Protein AF-A0A6I1ZMN6-F1 (afdb_monomer_lite)

pLDDT: mean 93.8, std 8.49, range [43.41, 98.62]

Radius of gyration: 15.6 Å; chains: 1; bounding box: 53×31×35 Å

Sequence (126 aa):
MAEFSFPRSQKIINEFQTTINAIGDIFNDKLMSSEFRRAPLFYSLFCVIYDAKFGLPKSNHPRLSLTKKRNKILLEELQKLDKVIRTKEPAKRFVSFVDAAKLSTADPGKRKLRHDFLWDNVLSKI

Foldseek 3Di:
DDPPDPVCVVVVVVLQVVLVVLVCLLQVVNCVVFLCVDPLNVVLSSQLSSCQDPRDVPDPDHHDDRDSVLSPQLNVLSVVVRVQLVDPDHDPVCPLLSVLSVDDPPDPVSSVVVNVVCCVRRVVVD

Secondary structure (DSSP, 8-state):
------TTHHHHHHHHHHHHHHHHHHHGGGGGGSGGGSHHHHHHHHHHHHHHHT--TT--PPP----HHHHHHHHHHHHHHHHHHH-SS--HHHHHHHHHHHS-TT-HHHHHHHHHHHHHHTGGG-

Structure (mmCIF, N/CA/C/O backbone):
data_AF-A0A6I1ZMN6-F1
#
_entry.id   AF-A0A6I1ZMN6-F1
#
loop_
_atom_site.group_PDB
_atom_site.id
_atom_site.type_symbol
_atom_site.label_atom_id
_atom_site.label_alt_id
_atom_site.label_comp_id
_atom_site.label_asym_id
_atom_site.label_entity_id
_atom_site.label_seq_id
_atom_site.pdbx_PDB_ins_code
_atom_site.Cartn_x
_atom_site.Cartn_y
_atom_site.Cartn_z
_atom_site.occupancy
_atom_site.B_iso_or_equiv
_atom_site.auth_seq_id
_atom_site.auth_comp_id
_atom_site.auth_asym_id
_atom_site.auth_atom_id
_atom_site.pdbx_PDB_model_num
ATOM 1 N N . MET A 1 1 ? 38.806 -15.163 -10.560 1.00 43.41 1 MET A N 1
ATOM 2 C CA . MET A 1 1 ? 37.593 -14.834 -9.781 1.00 43.41 1 MET A CA 1
ATOM 3 C C . MET A 1 1 ? 36.541 -14.385 -10.775 1.00 43.41 1 MET A C 1
ATOM 5 O O . MET A 1 1 ? 36.789 -13.411 -11.466 1.00 43.41 1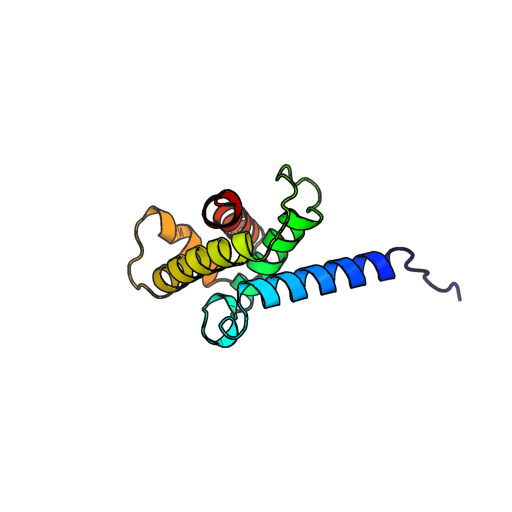 MET A O 1
ATOM 9 N N . ALA A 1 2 ? 35.455 -15.139 -10.947 1.00 50.62 2 ALA A N 1
ATOM 10 C CA . ALA A 1 2 ? 34.371 -14.721 -11.831 1.00 50.62 2 ALA A CA 1
ATOM 11 C C . ALA A 1 2 ? 33.587 -13.600 -11.136 1.00 50.62 2 ALA A C 1
ATOM 13 O O . ALA A 1 2 ? 33.094 -13.799 -10.026 1.00 50.62 2 ALA A O 1
ATOM 14 N N . GLU A 1 3 ? 33.506 -12.426 -11.760 1.00 56.44 3 GLU A N 1
ATOM 15 C CA . GLU A 1 3 ? 32.560 -11.391 -11.353 1.00 56.44 3 GLU A CA 1
ATOM 16 C C . GLU A 1 3 ? 31.150 -11.980 -11.429 1.00 56.44 3 GLU A C 1
ATOM 18 O O . GLU A 1 3 ? 30.691 -12.405 -12.493 1.00 56.44 3 GLU A O 1
ATOM 23 N N . PHE A 1 4 ? 30.448 -12.020 -10.298 1.00 60.69 4 PHE A N 1
ATOM 24 C CA . PHE A 1 4 ? 29.016 -12.278 -10.291 1.00 60.69 4 PHE A CA 1
ATOM 25 C C . PHE A 1 4 ? 28.324 -11.102 -10.982 1.00 60.69 4 PHE A C 1
ATOM 27 O O . PHE A 1 4 ? 27.936 -10.127 -10.339 1.00 60.69 4 PHE A O 1
ATOM 34 N N . SER A 1 5 ? 28.173 -11.173 -12.306 1.00 75.12 5 SER A N 1
ATOM 35 C CA . SER A 1 5 ? 27.271 -10.260 -12.996 1.00 75.12 5 SER A CA 1
ATOM 36 C C . SER A 1 5 ? 25.873 -10.486 -12.414 1.00 75.12 5 SER A C 1
ATOM 38 O O . SER A 1 5 ? 25.414 -11.624 -12.292 1.00 75.12 5 SER A O 1
ATOM 40 N N . PHE A 1 6 ? 25.205 -9.410 -11.998 1.00 82.00 6 PHE A N 1
ATOM 41 C CA . PHE A 1 6 ? 23.797 -9.429 -11.611 1.00 82.00 6 PHE A CA 1
ATOM 42 C C . PHE A 1 6 ? 23.019 -8.680 -12.695 1.00 82.00 6 PHE A C 1
ATOM 44 O O . PHE A 1 6 ? 22.724 -7.499 -12.520 1.00 82.00 6 PHE A O 1
ATOM 51 N N . PRO A 1 7 ? 22.682 -9.318 -13.837 1.00 82.56 7 PRO A N 1
ATOM 52 C CA . PRO A 1 7 ? 22.163 -8.615 -15.015 1.00 82.56 7 PRO A CA 1
ATOM 53 C C . PRO A 1 7 ? 20.837 -7.884 -14.771 1.00 82.56 7 PRO A C 1
ATOM 55 O O . PRO A 1 7 ? 20.436 -7.024 -15.548 1.00 82.56 7 PRO A O 1
ATOM 58 N N . ARG A 1 8 ? 20.129 -8.234 -13.690 1.00 87.19 8 ARG A N 1
ATOM 59 C CA . ARG A 1 8 ? 18.849 -7.634 -13.294 1.00 87.19 8 ARG A CA 1
ATOM 60 C C . ARG A 1 8 ? 18.993 -6.506 -12.269 1.00 87.19 8 ARG A C 1
ATOM 62 O O . ARG A 1 8 ? 17.972 -5.948 -11.873 1.00 87.19 8 ARG A O 1
ATOM 69 N N . SER A 1 9 ? 20.215 -6.164 -11.856 1.00 90.00 9 SER A N 1
ATOM 70 C CA . SER A 1 9 ? 20.495 -5.129 -10.851 1.00 90.00 9 SER A CA 1
ATOM 71 C C . SER A 1 9 ? 19.802 -3.814 -11.189 1.00 90.00 9 SER A C 1
ATOM 73 O O . SER A 1 9 ? 19.019 -3.304 -10.391 1.00 90.00 9 SER A O 1
ATOM 75 N N . GLN A 1 10 ? 20.002 -3.324 -12.413 1.00 92.50 10 GLN A N 1
ATOM 76 C CA . GLN A 1 10 ? 19.453 -2.050 -12.856 1.00 92.50 10 GLN A CA 1
ATOM 77 C C . GLN A 1 10 ? 17.925 -2.056 -12.856 1.00 92.50 10 GLN A C 1
ATOM 79 O O . GLN A 1 10 ? 17.300 -1.096 -12.415 1.00 92.50 10 GLN A O 1
ATOM 84 N N . LYS A 1 11 ? 17.311 -3.157 -13.306 1.00 93.88 11 LYS A N 1
ATOM 85 C CA . LYS A 1 11 ? 15.853 -3.309 -13.290 1.00 93.88 11 LYS A CA 1
ATOM 86 C C . LYS A 1 11 ? 15.313 -3.225 -11.862 1.00 93.88 11 LYS A C 1
ATOM 88 O O . LYS A 1 11 ? 14.384 -2.467 -11.614 1.00 93.88 11 LYS A O 1
ATOM 93 N N . ILE A 1 12 ? 15.916 -3.957 -10.928 1.00 93.81 12 ILE A N 1
ATOM 94 C CA . ILE A 1 12 ? 15.480 -3.983 -9.526 1.00 93.81 12 ILE A CA 1
ATOM 95 C C . ILE A 1 12 ? 15.641 -2.611 -8.873 1.00 93.81 12 ILE A C 1
ATOM 97 O O . ILE A 1 12 ? 14.725 -2.153 -8.194 1.00 93.81 12 ILE A O 1
ATOM 101 N N . ILE A 1 13 ? 16.766 -1.932 -9.115 1.00 95.81 13 ILE A N 1
ATOM 102 C CA . ILE A 1 13 ? 17.000 -0.569 -8.624 1.00 95.81 13 ILE A CA 1
ATOM 103 C C . ILE A 1 13 ? 15.917 0.377 -9.154 1.00 95.81 13 ILE A C 1
ATOM 105 O O . ILE A 1 13 ? 15.298 1.098 -8.371 1.00 95.81 13 ILE A O 1
ATOM 109 N N . ASN A 1 14 ? 15.636 0.326 -10.459 1.00 97.06 14 ASN A N 1
ATOM 110 C CA . ASN A 1 14 ? 14.640 1.187 -11.092 1.00 97.06 14 ASN A CA 1
ATOM 111 C C . ASN A 1 14 ? 13.232 0.936 -10.537 1.00 97.06 14 ASN A C 1
ATOM 113 O O . ASN A 1 14 ? 12.512 1.885 -10.228 1.00 97.06 14 ASN A O 1
ATOM 117 N N . GLU A 1 15 ? 12.823 -0.326 -10.391 1.00 97.62 15 GLU A N 1
ATOM 118 C CA . GLU A 1 15 ? 11.502 -0.672 -9.860 1.00 97.62 15 GLU A CA 1
ATOM 119 C C . GLU A 1 15 ? 11.364 -0.295 -8.380 1.00 97.62 15 GLU A C 1
ATOM 121 O O . GLU A 1 15 ? 10.325 0.229 -7.969 1.00 97.62 15 GLU A O 1
ATOM 126 N N . PHE A 1 16 ? 12.419 -0.495 -7.584 1.00 97.81 16 PHE A N 1
ATOM 127 C CA . PHE A 1 16 ? 12.462 -0.069 -6.188 1.00 97.81 16 PHE A CA 1
ATOM 128 C C . PHE A 1 16 ? 12.300 1.450 -6.070 1.00 97.81 16 PHE A C 1
ATOM 130 O O . PHE A 1 16 ? 11.374 1.914 -5.405 1.00 97.81 16 PHE A O 1
ATOM 137 N N . GLN A 1 17 ? 13.139 2.224 -6.767 1.00 98.25 17 GLN A N 1
ATOM 138 C CA . GLN A 1 17 ? 13.070 3.690 -6.773 1.00 98.25 17 GLN A CA 1
ATOM 139 C C . GLN A 1 17 ? 11.703 4.180 -7.246 1.00 98.25 17 GLN A C 1
ATOM 141 O O . GLN A 1 17 ? 11.092 5.033 -6.611 1.00 98.25 17 GLN A O 1
ATOM 146 N N . THR A 1 18 ? 11.173 3.587 -8.315 1.00 98.25 18 THR A N 1
ATOM 147 C CA . THR A 1 18 ? 9.854 3.940 -8.846 1.00 98.25 18 THR A CA 1
ATOM 148 C C . THR A 1 18 ? 8.731 3.661 -7.840 1.00 98.25 18 THR A C 1
ATOM 150 O O . THR A 1 18 ? 7.770 4.424 -7.761 1.00 98.25 18 THR A O 1
ATOM 153 N N . THR A 1 19 ? 8.839 2.587 -7.057 1.00 98.62 19 THR A N 1
ATOM 154 C CA . THR A 1 19 ? 7.865 2.254 -6.007 1.00 98.62 19 THR A CA 1
ATOM 155 C C . THR A 1 19 ? 7.949 3.240 -4.842 1.00 98.62 19 THR A C 1
ATOM 157 O O . THR A 1 19 ? 6.919 3.739 -4.394 1.00 98.62 19 THR A O 1
ATOM 160 N N . ILE A 1 20 ? 9.161 3.577 -4.387 1.00 98.25 20 ILE A N 1
ATOM 161 C CA . ILE A 1 20 ? 9.376 4.572 -3.325 1.00 98.25 20 ILE A CA 1
ATOM 162 C C . ILE A 1 20 ? 8.875 5.953 -3.756 1.00 98.25 20 ILE A C 1
ATOM 164 O O . ILE A 1 20 ? 8.149 6.595 -2.999 1.00 98.25 20 ILE A O 1
ATOM 168 N N . ASN A 1 21 ? 9.178 6.375 -4.984 1.00 98.19 21 ASN A N 1
ATOM 169 C CA . ASN A 1 21 ? 8.691 7.639 -5.533 1.00 98.19 21 ASN A CA 1
ATOM 170 C C . ASN A 1 21 ? 7.163 7.658 -5.610 1.00 98.19 21 ASN A C 1
ATOM 172 O O . ASN A 1 21 ? 6.554 8.637 -5.204 1.00 98.19 21 ASN A O 1
ATOM 176 N N . ALA A 1 22 ? 6.527 6.558 -6.029 1.00 98.38 22 ALA A N 1
ATOM 177 C CA . ALA A 1 22 ? 5.068 6.467 -6.042 1.00 98.38 22 ALA A CA 1
ATOM 178 C C . ALA A 1 22 ? 4.459 6.597 -4.634 1.00 98.38 22 ALA A C 1
ATOM 180 O O . ALA A 1 22 ? 3.439 7.262 -4.470 1.00 98.38 22 ALA A O 1
ATOM 181 N N . ILE A 1 23 ? 5.079 6.001 -3.610 1.00 98.44 23 ILE A N 1
ATOM 182 C CA . ILE A 1 23 ? 4.658 6.192 -2.213 1.00 98.44 23 ILE A CA 1
ATOM 183 C C . ILE A 1 23 ? 4.817 7.661 -1.802 1.00 98.44 23 ILE A C 1
ATOM 185 O O . ILE A 1 23 ? 3.903 8.218 -1.193 1.00 98.44 23 ILE A O 1
ATOM 189 N N . GLY A 1 24 ? 5.937 8.289 -2.171 1.00 97.75 24 GLY A N 1
ATOM 190 C CA . GLY A 1 24 ? 6.178 9.719 -1.976 1.00 97.75 24 GLY A CA 1
ATOM 191 C C . GLY A 1 24 ? 5.108 10.587 -2.641 1.00 97.75 24 GLY A C 1
ATOM 192 O O . GLY A 1 24 ? 4.547 11.460 -1.992 1.00 97.75 24 GLY A O 1
ATOM 193 N N . ASP A 1 25 ? 4.735 10.292 -3.885 1.00 97.88 25 ASP A N 1
ATOM 194 C CA . ASP A 1 25 ? 3.700 11.022 -4.626 1.00 97.88 25 ASP A CA 1
ATOM 195 C C . ASP A 1 25 ? 2.292 10.836 -4.037 1.00 97.88 25 ASP A C 1
ATOM 197 O O . ASP A 1 25 ? 1.438 11.713 -4.180 1.00 97.88 25 ASP A O 1
ATOM 201 N N . ILE A 1 26 ? 2.015 9.684 -3.416 1.00 98.19 26 ILE A N 1
ATOM 202 C CA . ILE A 1 26 ? 0.735 9.409 -2.747 1.00 98.19 26 ILE A CA 1
ATOM 203 C C . ILE A 1 26 ? 0.656 10.165 -1.422 1.00 98.19 26 ILE A C 1
ATOM 205 O O . ILE A 1 26 ? -0.333 10.845 -1.161 1.00 98.19 26 ILE A O 1
ATOM 209 N N . PHE A 1 27 ? 1.677 10.046 -0.573 1.00 97.31 27 PHE A N 1
ATOM 210 C CA . PHE A 1 27 ? 1.645 10.617 0.774 1.00 97.31 27 PHE A CA 1
ATOM 211 C C . PHE A 1 27 ? 2.067 12.081 0.844 1.00 97.31 27 PHE A C 1
ATOM 213 O O . PHE A 1 27 ? 1.677 12.764 1.793 1.00 97.31 27 PHE A O 1
ATOM 220 N N . ASN A 1 28 ? 2.846 12.561 -0.123 1.00 90.88 28 ASN A N 1
ATOM 221 C CA . ASN A 1 28 ? 3.546 13.835 -0.045 1.00 90.88 28 ASN A CA 1
ATOM 222 C C . ASN A 1 28 ? 4.326 13.929 1.288 1.00 90.88 28 ASN A C 1
ATOM 224 O O . ASN A 1 28 ? 5.115 13.051 1.629 1.00 90.88 28 ASN A O 1
ATOM 228 N N . ASP A 1 29 ? 4.041 14.943 2.094 1.00 92.06 29 ASP A N 1
ATOM 229 C CA . ASP A 1 29 ? 4.603 15.213 3.417 1.00 92.06 29 ASP A CA 1
ATOM 230 C C . ASP A 1 29 ? 3.932 14.429 4.566 1.00 92.06 29 ASP A C 1
ATOM 232 O O . ASP A 1 29 ? 4.381 14.475 5.712 1.00 92.06 29 ASP A O 1
ATOM 236 N N . LYS A 1 30 ? 2.865 13.669 4.288 1.00 94.94 30 LYS A N 1
ATOM 237 C CA . LYS A 1 30 ? 2.001 13.065 5.321 1.00 94.94 30 LYS A CA 1
ATOM 238 C C . LYS A 1 30 ? 2.424 11.669 5.771 1.00 94.94 30 LYS A C 1
ATOM 240 O O . LYS A 1 30 ? 1.838 11.133 6.710 1.00 94.94 30 LYS A O 1
ATOM 245 N N . LEU A 1 31 ? 3.422 11.049 5.135 1.00 96.19 31 LEU A N 1
ATOM 246 C CA . LEU A 1 31 ? 3.845 9.690 5.499 1.00 96.19 31 LEU A CA 1
ATOM 247 C C . LEU A 1 31 ? 4.328 9.634 6.952 1.00 96.19 31 LEU A C 1
ATOM 249 O O . LEU A 1 31 ? 3.931 8.739 7.698 1.00 96.19 31 LEU A O 1
ATOM 253 N N . MET A 1 32 ? 5.124 10.623 7.367 1.00 94.75 32 MET A N 1
ATOM 254 C CA . MET A 1 32 ? 5.755 10.673 8.690 1.00 94.75 32 MET A CA 1
ATOM 255 C C . MET A 1 32 ? 4.764 10.806 9.848 1.00 94.75 32 MET A C 1
ATOM 257 O O . MET A 1 32 ? 5.078 10.387 10.961 1.00 94.75 32 MET A O 1
ATOM 261 N N . SER A 1 33 ? 3.570 11.348 9.607 1.00 95.38 33 SER A N 1
ATOM 262 C CA . SER A 1 33 ? 2.504 11.444 10.610 1.00 95.38 33 SER A CA 1
ATOM 263 C C . SER A 1 33 ? 1.529 10.261 10.574 1.00 95.38 33 SER A C 1
ATOM 265 O O . SER A 1 33 ? 0.682 10.141 11.458 1.00 95.38 33 SER A O 1
ATOM 267 N N . SER A 1 34 ? 1.661 9.355 9.602 1.00 97.06 34 SER A N 1
ATOM 268 C CA . SER A 1 34 ? 0.794 8.184 9.453 1.00 97.06 34 SER A CA 1
ATOM 269 C C . SER A 1 34 ? 1.332 6.939 10.169 1.00 97.06 34 SER A C 1
ATOM 271 O O . SER A 1 34 ? 2.533 6.769 10.382 1.00 97.06 34 SER A O 1
ATOM 273 N N . GLU A 1 35 ? 0.445 5.998 10.469 1.00 96.88 35 GLU A N 1
ATOM 274 C CA . GLU A 1 35 ? 0.757 4.650 10.937 1.00 96.88 35 GLU A CA 1
ATOM 275 C C . GLU A 1 35 ? 1.503 3.831 9.873 1.00 96.88 35 GLU A C 1
ATOM 277 O O . GLU A 1 35 ? 2.220 2.887 10.220 1.00 96.88 35 GLU A O 1
ATOM 282 N N . PHE A 1 36 ? 1.402 4.217 8.595 1.00 97.44 36 PHE A N 1
ATOM 283 C CA . PHE A 1 36 ? 2.115 3.592 7.479 1.00 97.44 36 PHE A CA 1
ATOM 284 C C . PHE A 1 36 ? 3.623 3.860 7.484 1.00 97.44 36 PHE A C 1
ATOM 286 O O . PHE A 1 36 ? 4.345 3.182 6.760 1.00 97.44 36 PHE A O 1
ATOM 293 N N . ARG A 1 37 ? 4.131 4.752 8.348 1.00 96.69 37 ARG A N 1
ATOM 294 C CA . ARG A 1 37 ? 5.580 4.888 8.594 1.00 96.69 37 ARG A CA 1
ATOM 295 C C . ARG A 1 37 ? 6.184 3.686 9.327 1.00 96.69 37 ARG A C 1
ATOM 297 O O . ARG A 1 37 ? 7.396 3.497 9.311 1.00 96.69 37 ARG A O 1
ATOM 304 N N . ARG A 1 38 ? 5.367 2.907 10.047 1.00 95.31 38 ARG A N 1
ATOM 305 C CA . ARG A 1 38 ? 5.844 1.769 10.848 1.00 95.31 38 ARG A CA 1
ATOM 306 C C . ARG A 1 38 ? 6.264 0.634 9.923 1.00 95.31 38 ARG A C 1
ATOM 308 O O . ARG A 1 38 ? 5.537 0.316 8.985 1.00 95.31 38 ARG A O 1
ATOM 315 N N . ALA A 1 39 ? 7.378 -0.029 10.231 1.00 94.81 39 ALA A N 1
ATOM 316 C CA . ALA A 1 39 ? 7.986 -1.034 9.355 1.00 94.81 39 ALA A CA 1
ATOM 317 C C . ALA A 1 39 ? 7.012 -2.107 8.809 1.00 94.81 39 ALA A C 1
ATOM 319 O O . ALA A 1 39 ? 7.048 -2.353 7.602 1.00 94.81 39 ALA A O 1
ATOM 320 N N . PRO A 1 40 ? 6.094 -2.704 9.605 1.00 95.25 40 PRO A N 1
ATOM 321 C CA . PRO A 1 40 ? 5.156 -3.704 9.085 1.00 95.25 40 PRO A CA 1
ATOM 322 C C . PRO A 1 40 ? 4.210 -3.177 8.007 1.00 95.25 40 PRO A C 1
ATOM 324 O O . PRO A 1 40 ? 3.942 -3.872 7.024 1.00 95.25 40 PRO A O 1
ATOM 327 N N . LEU A 1 41 ? 3.709 -1.954 8.194 1.00 96.44 41 LEU A N 1
ATOM 328 C CA . LEU A 1 41 ? 2.779 -1.312 7.272 1.00 96.44 41 LEU A CA 1
ATOM 329 C C . LEU A 1 41 ? 3.504 -0.696 6.084 1.00 96.44 41 LEU A C 1
ATOM 331 O O . LEU A 1 41 ? 3.018 -0.834 4.968 1.00 96.44 41 LEU A O 1
ATOM 335 N N . PHE A 1 42 ? 4.676 -0.097 6.298 1.00 97.44 42 PHE A N 1
ATOM 336 C CA . PHE A 1 42 ? 5.491 0.439 5.214 1.00 97.44 42 PHE A CA 1
ATOM 337 C C . PHE A 1 42 ? 5.909 -0.663 4.239 1.00 97.44 42 PHE A C 1
ATOM 339 O O . PHE A 1 42 ? 5.773 -0.509 3.030 1.00 97.44 42 PHE A O 1
ATOM 346 N N . TYR A 1 43 ? 6.342 -1.817 4.756 1.00 96.75 43 TYR A N 1
ATOM 347 C CA . TYR A 1 43 ? 6.663 -2.975 3.925 1.00 96.75 43 TYR A CA 1
ATOM 348 C C . TYR A 1 43 ? 5.447 -3.459 3.122 1.00 96.75 43 TYR A C 1
ATOM 350 O O . TYR A 1 43 ? 5.549 -3.686 1.920 1.00 96.75 43 TYR A O 1
ATOM 358 N N . SER A 1 44 ? 4.278 -3.584 3.758 1.00 97.06 44 SER A N 1
ATOM 359 C CA . SER A 1 44 ? 3.055 -3.994 3.056 1.00 97.06 44 SER A CA 1
ATOM 360 C C . SER A 1 44 ? 2.594 -2.971 2.016 1.00 97.06 44 SER A C 1
ATOM 362 O O . SER A 1 44 ? 2.154 -3.370 0.940 1.00 97.06 44 SER A O 1
ATOM 364 N N . LEU A 1 45 ? 2.748 -1.676 2.301 1.00 98.00 45 LEU A N 1
ATOM 365 C CA . LEU A 1 45 ? 2.497 -0.596 1.353 1.00 98.00 45 LEU A CA 1
ATOM 366 C C . LEU A 1 45 ? 3.447 -0.691 0.152 1.00 98.00 45 LEU A C 1
ATOM 368 O O . LEU A 1 45 ? 2.998 -0.637 -0.988 1.00 98.00 45 LEU A O 1
ATOM 372 N N . PHE A 1 46 ? 4.742 -0.899 0.392 1.00 98.38 46 PHE A N 1
ATOM 373 C CA . PHE A 1 46 ? 5.711 -1.125 -0.675 1.00 98.38 46 PHE A CA 1
ATOM 374 C C . PHE A 1 46 ? 5.306 -2.307 -1.554 1.00 98.38 46 PHE A C 1
ATOM 376 O O . PHE A 1 46 ? 5.235 -2.160 -2.770 1.00 98.38 46 PHE A O 1
ATOM 383 N N . CYS A 1 47 ? 4.985 -3.456 -0.956 1.00 97.62 47 CYS A N 1
ATOM 384 C CA . CYS A 1 47 ? 4.605 -4.647 -1.710 1.00 97.62 47 CYS A CA 1
ATOM 385 C C . CYS A 1 47 ? 3.355 -4.429 -2.566 1.00 97.62 47 CYS A C 1
ATOM 387 O O . CYS A 1 47 ? 3.381 -4.788 -3.737 1.00 97.62 47 CYS A O 1
ATOM 389 N N . VAL A 1 48 ? 2.293 -3.825 -2.021 1.00 98.25 48 VAL A N 1
ATOM 390 C CA . VAL A 1 48 ? 1.038 -3.643 -2.771 1.00 98.25 48 VAL A CA 1
ATOM 391 C C . VAL A 1 48 ? 1.187 -2.612 -3.897 1.00 98.25 48 VAL A C 1
ATOM 393 O O . VAL A 1 48 ? 0.666 -2.812 -4.993 1.00 98.25 48 VAL A O 1
ATOM 396 N N . ILE A 1 49 ? 1.956 -1.537 -3.679 1.00 98.50 49 ILE A N 1
ATOM 397 C CA . ILE A 1 49 ? 2.263 -0.560 -4.734 1.00 98.50 49 ILE A CA 1
ATOM 398 C C . ILE A 1 49 ? 3.170 -1.187 -5.799 1.00 98.50 49 ILE A C 1
ATOM 400 O O . ILE A 1 49 ? 2.931 -0.998 -6.992 1.00 98.50 49 ILE A O 1
ATOM 404 N N . TYR A 1 50 ? 4.178 -1.965 -5.4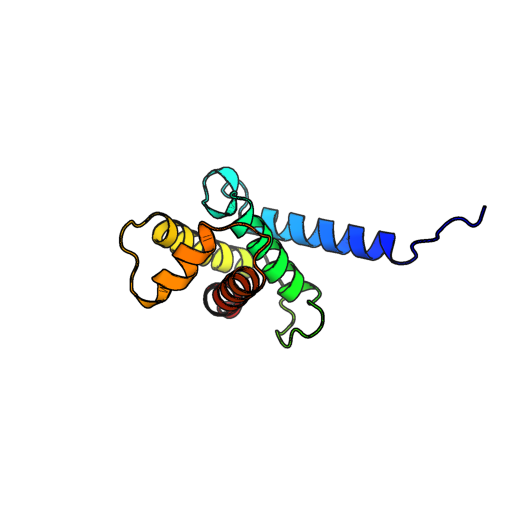00 1.00 98.50 50 TYR A N 1
ATOM 405 C CA . TYR A 1 50 ? 5.029 -2.698 -6.336 1.00 98.50 50 TYR A CA 1
ATOM 406 C C . TYR A 1 50 ? 4.207 -3.685 -7.176 1.00 98.50 50 TYR A C 1
ATOM 4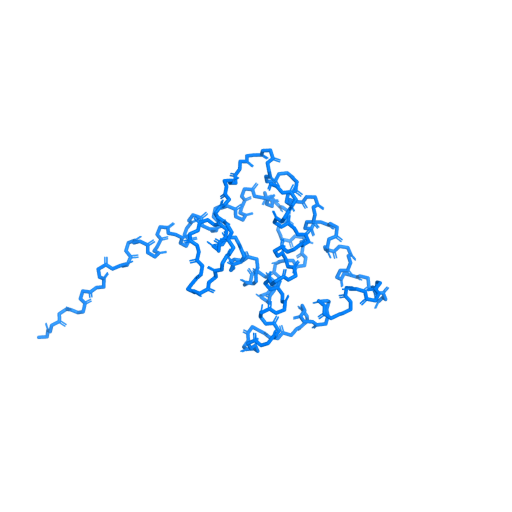08 O O . TYR A 1 50 ? 4.365 -3.732 -8.396 1.00 98.50 50 TYR A O 1
ATOM 416 N N . ASP A 1 51 ? 3.292 -4.436 -6.559 1.00 98.19 51 ASP A N 1
ATOM 417 C CA . ASP A 1 51 ? 2.428 -5.386 -7.261 1.00 98.19 51 ASP A CA 1
ATOM 418 C C . ASP A 1 51 ? 1.529 -4.682 -8.291 1.00 98.19 51 ASP A C 1
ATOM 420 O O . ASP A 1 51 ? 1.455 -5.075 -9.460 1.00 98.19 51 ASP A O 1
ATOM 424 N N . ALA A 1 52 ? 0.944 -3.549 -7.895 1.00 98.25 52 ALA A N 1
ATOM 425 C CA . ALA A 1 52 ? 0.144 -2.716 -8.781 1.00 98.25 52 ALA A CA 1
ATOM 426 C C . ALA A 1 52 ? 0.949 -2.185 -9.980 1.00 98.25 52 ALA A C 1
ATOM 428 O O . ALA A 1 52 ? 0.412 -2.083 -11.080 1.00 98.25 52 ALA A O 1
ATOM 429 N N . LY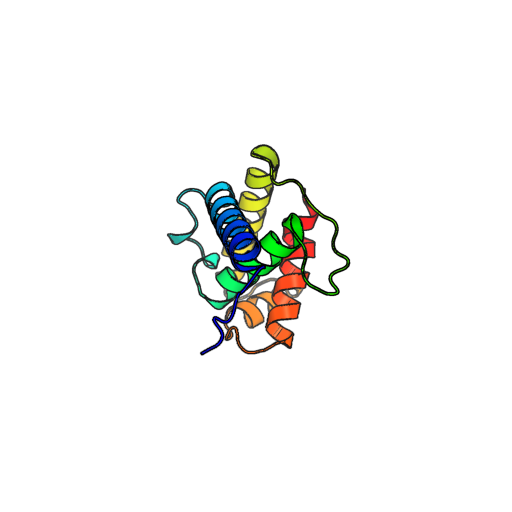S A 1 53 ? 2.235 -1.856 -9.811 1.00 97.56 53 LYS A N 1
ATOM 430 C CA . LYS A 1 53 ? 3.056 -1.274 -10.889 1.00 97.56 53 LYS A CA 1
ATOM 431 C C . LYS A 1 53 ? 3.760 -2.305 -11.768 1.00 97.56 53 LYS A C 1
ATOM 433 O O . LYS A 1 53 ? 3.806 -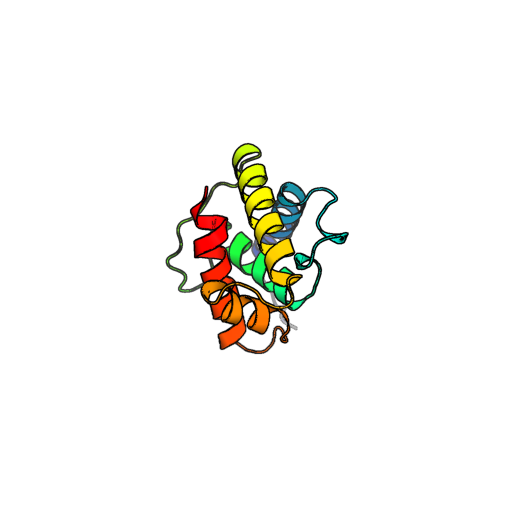2.133 -12.983 1.00 97.56 53 LYS A O 1
ATOM 438 N N . PHE A 1 54 ? 4.323 -3.344 -11.164 1.00 97.06 54 PHE A N 1
ATOM 439 C CA . PHE A 1 54 ? 5.266 -4.273 -11.802 1.00 97.06 54 PHE A CA 1
ATOM 440 C C . PHE A 1 54 ? 4.889 -5.730 -11.606 1.00 97.06 54 PHE A C 1
ATOM 442 O O . PHE A 1 54 ? 5.103 -6.544 -12.508 1.00 97.06 54 PHE A O 1
ATOM 449 N N . GLY A 1 55 ? 4.265 -6.021 -10.466 1.00 96.75 55 GLY A N 1
ATOM 450 C CA . GLY A 1 55 ? 3.752 -7.329 -10.104 1.00 96.75 55 GLY A CA 1
ATOM 451 C C . GLY A 1 55 ? 4.645 -8.177 -9.269 1.00 96.75 55 GLY A C 1
ATOM 452 O O . GLY A 1 55 ? 5.830 -8.319 -9.548 1.00 96.75 55 GLY A O 1
ATOM 453 N N . LEU A 1 56 ? 4.022 -8.857 -8.325 1.00 95.19 56 LEU A N 1
ATOM 454 C CA . LEU A 1 56 ? 4.658 -9.907 -7.571 1.00 95.19 56 LEU A CA 1
ATOM 455 C C . LEU A 1 56 ? 4.540 -11.251 -8.300 1.00 95.19 56 LEU A C 1
ATOM 457 O O . LEU A 1 56 ? 3.545 -11.525 -8.980 1.00 95.19 56 LEU A O 1
ATOM 461 N N . PRO A 1 57 ? 5.546 -12.130 -8.154 1.00 92.12 57 PRO A N 1
ATOM 462 C CA . PRO A 1 57 ? 5.454 -13.496 -8.646 1.00 92.12 57 PRO A CA 1
ATOM 463 C C . PRO A 1 57 ? 4.183 -14.177 -8.130 1.00 92.12 57 PRO A C 1
ATOM 465 O O . PRO A 1 57 ? 3.920 -14.159 -6.929 1.00 92.12 57 PRO A O 1
ATOM 468 N N . LYS A 1 58 ? 3.430 -14.816 -9.034 1.00 89.88 58 LYS A N 1
ATOM 469 C CA . LYS A 1 58 ? 2.160 -15.509 -8.734 1.00 89.88 58 LYS A CA 1
ATOM 470 C C . LYS A 1 58 ? 1.020 -14.594 -8.257 1.00 89.88 58 LYS A C 1
ATOM 472 O O . LYS A 1 58 ? -0.001 -15.107 -7.806 1.00 89.88 58 LYS A O 1
ATOM 477 N N . SER A 1 59 ? 1.171 -13.274 -8.359 1.00 91.88 59 SER A N 1
ATOM 478 C CA . SER A 1 59 ? 0.050 -12.352 -8.200 1.00 91.88 59 SER A CA 1
ATOM 479 C C . SER A 1 59 ? -0.804 -12.340 -9.468 1.00 91.88 59 SER A C 1
ATOM 481 O O . SER A 1 59 ? -0.274 -12.267 -10.577 1.00 91.88 59 SER A O 1
ATOM 483 N N . ASN A 1 60 ? -2.124 -12.390 -9.290 1.00 92.38 60 ASN A N 1
ATOM 484 C CA . ASN A 1 60 ? -3.113 -12.249 -10.365 1.00 92.38 60 ASN A CA 1
ATOM 485 C C . ASN A 1 60 ? -3.729 -10.842 -10.396 1.00 92.38 60 ASN A C 1
ATOM 487 O O . ASN A 1 60 ? -4.722 -10.603 -11.083 1.00 92.38 60 ASN A O 1
ATOM 491 N N . HIS A 1 61 ? -3.174 -9.916 -9.619 1.00 95.12 61 HIS A N 1
ATOM 492 C CA . HIS A 1 61 ? -3.680 -8.563 -9.534 1.00 95.12 61 HIS A CA 1
ATOM 493 C C . HIS A 1 61 ? -3.358 -7.758 -10.810 1.00 95.12 61 HIS A C 1
ATOM 495 O O . HIS A 1 61 ? -2.253 -7.874 -11.355 1.00 95.12 61 HIS A O 1
ATOM 501 N N . PRO A 1 62 ? -4.303 -6.940 -11.319 1.00 95.50 62 PRO A N 1
ATOM 502 C CA . PRO A 1 62 ? -4.085 -6.156 -12.528 1.00 95.50 62 PRO A CA 1
ATOM 503 C C . PRO A 1 62 ? -3.033 -5.066 -12.311 1.00 95.50 62 PRO A C 1
ATOM 505 O O . PRO A 1 62 ? -2.872 -4.528 -11.217 1.00 95.50 62 PRO A O 1
ATOM 508 N N . ARG A 1 63 ? -2.353 -4.680 -13.393 1.00 96.69 63 ARG A N 1
ATOM 509 C CA . ARG A 1 63 ? -1.457 -3.522 -13.375 1.00 96.69 63 ARG A CA 1
ATOM 510 C C . ARG A 1 63 ? -2.253 -2.228 -13.366 1.00 96.69 63 ARG A C 1
ATOM 512 O O . ARG A 1 63 ? -3.177 -2.055 -14.158 1.00 96.69 63 ARG A O 1
ATOM 519 N N . LEU A 1 64 ? -1.856 -1.300 -12.505 1.00 96.94 64 LEU A N 1
ATOM 520 C CA . LEU A 1 64 ? -2.517 -0.018 -12.313 1.00 96.94 64 LEU A CA 1
ATOM 521 C C . LEU A 1 64 ? -1.588 1.135 -12.695 1.00 96.94 64 LEU A C 1
ATOM 523 O O . LEU A 1 64 ? -0.398 1.163 -12.374 1.00 96.94 64 LEU A O 1
ATOM 527 N N . SER A 1 65 ? -2.167 2.139 -13.351 1.00 95.12 65 SER A N 1
ATOM 528 C CA . SER A 1 65 ? -1.501 3.420 -13.588 1.00 95.12 65 SER A CA 1
ATOM 529 C C . SER A 1 65 ? -1.787 4.373 -12.430 1.00 95.12 65 SER A C 1
ATOM 531 O O . SER A 1 65 ? -2.947 4.714 -12.183 1.00 95.12 65 SER A O 1
ATOM 533 N N . LEU A 1 66 ? -0.735 4.802 -11.730 1.00 95.19 66 LEU A N 1
ATOM 534 C CA . LEU A 1 66 ? -0.801 5.703 -10.577 1.00 95.19 66 LEU A CA 1
ATOM 535 C C . LEU A 1 66 ? -0.645 7.156 -11.037 1.00 95.19 66 LEU A C 1
ATOM 537 O O . LEU A 1 66 ? 0.460 7.687 -11.123 1.00 95.19 66 LEU A O 1
ATOM 541 N N . THR A 1 67 ? -1.763 7.781 -11.402 1.00 96.50 67 THR A N 1
ATOM 542 C CA . THR A 1 67 ? -1.813 9.193 -11.811 1.00 96.50 67 THR A CA 1
ATOM 543 C C . THR A 1 67 ? -2.038 10.102 -10.604 1.00 96.50 67 THR A C 1
ATOM 545 O O . THR A 1 67 ? -2.577 9.668 -9.590 1.00 96.50 67 THR A O 1
ATOM 548 N N . LYS A 1 68 ? -1.749 11.407 -10.727 1.00 96.06 68 LYS A N 1
ATOM 549 C CA . LYS A 1 68 ? -2.021 12.394 -9.658 1.00 96.06 68 LYS A CA 1
ATOM 550 C C . LYS A 1 68 ? -3.460 12.333 -9.123 1.00 96.06 68 LYS A C 1
ATOM 552 O O . LYS A 1 68 ? -3.669 12.471 -7.922 1.00 96.06 68 LYS A O 1
ATOM 557 N N . LYS A 1 69 ? -4.458 12.113 -9.993 1.00 96.94 69 LYS A N 1
ATOM 558 C CA . LYS A 1 69 ? -5.870 11.978 -9.588 1.00 96.94 69 LYS A CA 1
ATOM 559 C C . LYS A 1 69 ? -6.091 10.725 -8.736 1.00 96.94 69 LYS A C 1
ATOM 561 O O . LYS A 1 69 ? -6.733 10.807 -7.697 1.00 96.94 69 LYS A O 1
ATOM 566 N N . ARG A 1 70 ? -5.536 9.586 -9.157 1.00 97.50 70 ARG A N 1
ATOM 567 C CA . ARG A 1 70 ? -5.638 8.314 -8.429 1.00 97.50 70 ARG A CA 1
ATOM 568 C C . ARG A 1 70 ? -4.868 8.345 -7.114 1.00 97.50 70 ARG A C 1
ATOM 570 O O . ARG A 1 70 ? -5.388 7.881 -6.111 1.00 97.50 70 ARG A O 1
ATOM 577 N N . ASN A 1 71 ? -3.698 8.975 -7.084 1.00 97.69 71 ASN A N 1
ATOM 578 C CA . ASN A 1 71 ? -2.903 9.132 -5.866 1.00 97.69 71 ASN A CA 1
ATOM 579 C C . ASN A 1 71 ? -3.671 9.877 -4.766 1.00 97.69 71 ASN A C 1
ATOM 581 O O . ASN A 1 71 ? -3.572 9.494 -3.606 1.00 97.69 71 ASN A O 1
ATOM 585 N N . LYS A 1 72 ? -4.492 10.879 -5.120 1.00 97.44 72 LYS A N 1
ATOM 586 C CA . LYS A 1 72 ? -5.385 11.546 -4.157 1.00 97.44 72 LYS A CA 1
ATOM 587 C C . LYS A 1 72 ? -6.408 10.580 -3.551 1.00 97.44 72 LYS A C 1
ATOM 589 O O . LYS A 1 72 ? -6.559 10.563 -2.336 1.00 97.44 72 LYS A O 1
ATOM 594 N N . ILE A 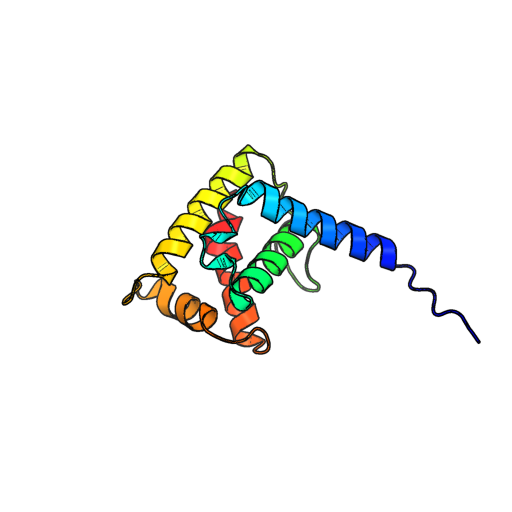1 73 ? -7.038 9.738 -4.375 1.00 98.00 73 ILE A N 1
ATOM 595 C CA . ILE A 1 73 ? -7.988 8.709 -3.912 1.00 98.00 73 ILE A CA 1
ATOM 596 C C . ILE A 1 73 ? -7.278 7.715 -2.983 1.00 98.00 73 ILE A C 1
ATOM 598 O O . ILE A 1 73 ? -7.758 7.440 -1.888 1.00 98.00 73 ILE A O 1
ATOM 602 N N . LEU A 1 74 ? -6.099 7.222 -3.380 1.00 98.25 74 LEU A N 1
ATOM 603 C CA . LEU A 1 74 ? -5.307 6.312 -2.549 1.00 98.25 74 LEU A CA 1
ATOM 604 C C . LEU A 1 74 ? -4.955 6.945 -1.200 1.00 98.25 74 LEU A C 1
ATOM 606 O O . LEU A 1 74 ? -5.108 6.296 -0.169 1.00 98.25 74 LEU A O 1
ATOM 610 N N . LEU A 1 75 ? -4.522 8.209 -1.192 1.00 98.12 75 LEU A N 1
ATOM 611 C CA . LEU A 1 75 ? -4.218 8.933 0.038 1.00 98.12 75 LEU A CA 1
ATOM 612 C C . LEU A 1 75 ? -5.441 9.027 0.956 1.00 98.12 75 LEU A C 1
ATOM 614 O O . LEU A 1 75 ? -5.320 8.762 2.149 1.00 98.12 75 LEU A O 1
ATOM 618 N N . GLU A 1 76 ? -6.610 9.380 0.421 1.00 98.12 76 GLU A N 1
ATOM 619 C CA . GLU A 1 76 ? -7.849 9.473 1.199 1.00 98.12 76 GLU A CA 1
ATOM 620 C C . GLU A 1 76 ? -8.218 8.132 1.850 1.00 98.12 76 GLU A C 1
ATOM 622 O O . GLU A 1 76 ? -8.538 8.087 3.040 1.00 98.12 76 GLU A O 1
ATOM 627 N N . GLU A 1 77 ? -8.120 7.025 1.112 1.00 98.25 77 GLU A N 1
ATOM 628 C CA . GLU A 1 77 ? -8.392 5.684 1.645 1.00 98.25 77 GLU A CA 1
ATOM 629 C C . GLU A 1 77 ? -7.350 5.244 2.683 1.00 98.25 77 GLU A C 1
ATOM 631 O O . GLU A 1 77 ? -7.700 4.716 3.742 1.00 98.25 77 GLU A O 1
ATOM 636 N N . LEU A 1 78 ? -6.069 5.535 2.447 1.00 98.12 78 LEU A N 1
ATOM 637 C CA . LEU A 1 78 ? -4.998 5.265 3.409 1.00 98.12 78 LEU A CA 1
ATOM 638 C C . LEU A 1 78 ? -5.173 6.087 4.693 1.00 98.12 78 LEU A C 1
ATOM 640 O O . LEU A 1 78 ? -4.961 5.563 5.783 1.00 98.12 78 LEU A O 1
ATOM 644 N N . GLN A 1 79 ? -5.633 7.336 4.601 1.00 97.81 79 GLN A N 1
ATOM 645 C CA . GLN A 1 79 ? -5.956 8.165 5.766 1.00 97.81 79 GLN A CA 1
ATOM 646 C C . GLN A 1 79 ? -7.182 7.659 6.537 1.00 97.81 79 GLN A C 1
ATOM 648 O O . GLN A 1 79 ? -7.231 7.776 7.763 1.00 97.81 79 GLN A O 1
ATOM 653 N N . LYS A 1 80 ? -8.179 7.078 5.859 1.00 97.31 80 LYS A N 1
ATOM 654 C CA . LYS A 1 80 ? -9.291 6.393 6.540 1.00 97.31 80 LYS A CA 1
ATOM 655 C C . LYS A 1 80 ? -8.777 5.178 7.311 1.00 97.31 80 LYS A C 1
ATOM 657 O O . LYS A 1 80 ? -9.129 5.013 8.478 1.00 97.31 80 LYS A O 1
ATOM 662 N N . LEU A 1 81 ? -7.912 4.366 6.697 1.00 96.94 81 LEU A N 1
ATOM 663 C CA . LEU A 1 81 ? -7.302 3.217 7.370 1.00 96.94 81 LEU A CA 1
ATOM 664 C C . LEU A 1 81 ? -6.389 3.626 8.527 1.00 96.94 81 LEU A C 1
ATOM 666 O O . LEU A 1 81 ? -6.413 2.967 9.561 1.00 96.94 81 LEU A O 1
ATOM 670 N N . ASP A 1 82 ? -5.647 4.726 8.401 1.00 96.88 82 ASP A N 1
ATOM 671 C CA . ASP A 1 82 ? -4.842 5.295 9.488 1.00 96.88 82 ASP A CA 1
ATOM 672 C C . ASP A 1 82 ? -5.683 5.509 10.756 1.00 96.88 82 ASP A C 1
ATOM 674 O O . ASP A 1 82 ? -5.351 5.007 11.832 1.00 96.88 82 ASP A O 1
ATOM 678 N N . LYS A 1 83 ? -6.849 6.152 10.608 1.00 97.06 83 LYS A N 1
ATOM 679 C CA . LYS A 1 83 ? -7.802 6.370 11.708 1.00 97.06 83 LYS A CA 1
ATOM 680 C C . LYS A 1 83 ? -8.313 5.055 12.298 1.00 97.06 83 LYS A C 1
ATOM 682 O O . LYS A 1 83 ? -8.407 4.925 13.518 1.00 97.06 83 LYS A O 1
ATOM 687 N N . VAL A 1 84 ? -8.611 4.066 11.452 1.00 96.94 84 VAL A N 1
ATOM 688 C CA . VAL A 1 84 ? -9.047 2.730 11.895 1.00 96.94 84 VAL A CA 1
ATOM 689 C C . VAL A 1 84 ? -7.963 2.042 12.724 1.00 96.94 84 VAL A C 1
ATOM 691 O O . VAL A 1 84 ? -8.266 1.495 13.778 1.00 96.94 84 VAL A O 1
ATOM 694 N N . ILE A 1 85 ? -6.702 2.105 12.293 1.00 96.19 85 ILE A N 1
ATOM 695 C CA . ILE A 1 85 ? -5.565 1.497 12.998 1.00 96.19 85 ILE A CA 1
ATOM 696 C C . ILE A 1 85 ? -5.352 2.134 14.378 1.00 96.19 85 ILE A C 1
ATOM 698 O O . ILE A 1 85 ? -4.995 1.435 15.326 1.00 96.19 85 ILE A O 1
ATOM 702 N N . ARG A 1 86 ? -5.583 3.446 14.501 1.00 95.44 86 ARG A N 1
ATOM 703 C CA . ARG A 1 86 ? -5.482 4.184 15.772 1.00 95.44 86 ARG A CA 1
ATOM 704 C C . ARG A 1 86 ? -6.661 3.943 16.715 1.00 95.44 86 ARG A C 1
ATOM 706 O O . ARG A 1 86 ? -6.564 4.246 17.902 1.00 95.44 86 ARG A O 1
ATOM 713 N N . THR A 1 87 ? -7.777 3.431 16.205 1.00 95.12 87 THR A N 1
ATOM 714 C CA . THR A 1 87 ? -8.983 3.197 17.002 1.00 95.12 87 THR A CA 1
ATOM 715 C C . THR A 1 87 ? -8.790 1.971 17.894 1.00 95.12 87 THR A C 1
ATOM 717 O O . THR A 1 87 ? -8.382 0.912 17.423 1.00 95.12 87 THR A O 1
ATOM 720 N N . LYS A 1 88 ? -9.107 2.098 19.190 1.00 90.94 88 LYS A N 1
ATOM 721 C CA . LYS A 1 88 ? -8.967 1.007 20.173 1.00 90.94 88 LYS A CA 1
ATOM 722 C C . LYS A 1 88 ? -9.850 -0.200 19.835 1.00 90.94 88 LYS A C 1
ATOM 724 O O . LYS A 1 88 ? -9.404 -1.338 19.945 1.00 90.94 88 LYS A O 1
ATOM 729 N N . GLU A 1 89 ? -11.079 0.067 19.401 1.00 94.38 89 GLU A N 1
ATOM 730 C CA . GLU A 1 89 ? -12.093 -0.935 19.064 1.00 94.38 89 GLU A CA 1
ATOM 731 C C . GLU A 1 89 ? -12.544 -0.744 17.607 1.00 94.38 89 GLU A C 1
ATOM 733 O O . GLU A 1 89 ? -13.560 -0.101 17.335 1.00 94.38 89 GLU A O 1
ATOM 738 N N . PRO A 1 90 ? -11.756 -1.228 16.630 1.00 95.06 90 PRO A N 1
ATOM 739 C CA . PRO A 1 90 ? -12.122 -1.115 15.228 1.00 95.06 90 PRO A CA 1
ATOM 740 C C . PRO A 1 90 ? -13.313 -2.030 14.911 1.00 95.06 90 PRO A C 1
ATOM 742 O O . PRO A 1 90 ? -13.496 -3.084 15.524 1.00 95.06 90 PRO A O 1
ATOM 745 N N . ALA A 1 91 ? -14.113 -1.666 13.903 1.00 95.69 91 ALA A N 1
ATOM 746 C CA . ALA A 1 91 ? -15.218 -2.514 13.456 1.00 95.69 91 ALA A CA 1
ATOM 747 C C . ALA A 1 91 ? -14.720 -3.927 13.097 1.00 95.69 91 ALA A C 1
ATOM 749 O O . ALA A 1 91 ? -13.623 -4.074 12.557 1.00 95.69 91 ALA A O 1
ATOM 750 N N . LYS A 1 92 ? -15.547 -4.959 13.329 1.00 95.12 92 LYS A N 1
ATOM 751 C CA . LYS A 1 92 ? -15.162 -6.383 13.205 1.00 95.12 92 LYS A CA 1
ATOM 752 C C . LYS A 1 92 ? -14.384 -6.718 11.925 1.00 95.12 92 LYS A C 1
ATOM 754 O O . LYS A 1 92 ? -13.388 -7.429 11.990 1.00 95.12 92 LYS A O 1
ATOM 759 N N . ARG A 1 93 ? -14.777 -6.148 10.779 1.00 95.25 93 ARG A N 1
ATOM 760 C CA . ARG A 1 93 ? -14.109 -6.363 9.478 1.00 95.25 93 ARG A CA 1
ATOM 761 C C . ARG A 1 93 ? -12.643 -5.906 9.423 1.00 95.25 93 ARG A C 1
ATOM 763 O O . ARG A 1 93 ? -11.895 -6.371 8.576 1.00 95.25 93 ARG A O 1
ATOM 770 N N . PHE A 1 94 ? -12.238 -4.992 10.301 1.00 96.50 94 PHE A N 1
ATOM 771 C CA . PHE A 1 94 ? -10.890 -4.430 10.355 1.00 96.50 94 PHE A CA 1
ATOM 772 C C . PHE A 1 94 ? -10.009 -5.075 11.426 1.00 96.50 94 PHE A C 1
ATOM 774 O O . PHE A 1 94 ? -8.797 -4.890 11.384 1.00 96.50 94 PHE A O 1
ATOM 781 N N . VAL A 1 95 ? -10.584 -5.830 12.370 1.00 95.62 95 VAL A N 1
ATOM 782 C CA . VAL A 1 95 ? -9.860 -6.384 13.529 1.00 95.62 95 VAL A CA 1
ATOM 783 C C . VAL A 1 95 ? -8.642 -7.189 13.079 1.00 95.62 95 VAL A C 1
ATOM 785 O O . VAL A 1 95 ? -7.529 -6.900 13.509 1.00 95.62 95 VAL A O 1
ATOM 788 N N . SER A 1 96 ? -8.824 -8.123 12.143 1.00 94.75 96 SER A N 1
ATOM 789 C CA . SER A 1 96 ? -7.741 -8.973 11.631 1.00 94.75 96 SER A CA 1
ATOM 790 C C . SER A 1 96 ? -6.612 -8.172 10.973 1.00 94.75 96 SER A C 1
ATOM 792 O O . SER A 1 96 ? -5.440 -8.517 11.122 1.00 94.75 96 SER A O 1
ATOM 794 N N . PHE A 1 97 ? -6.954 -7.090 10.265 1.00 96.44 97 PHE A N 1
ATOM 795 C CA . PHE A 1 97 ? -5.978 -6.200 9.635 1.00 96.44 97 PHE A CA 1
ATOM 796 C C . PHE A 1 97 ? -5.222 -5.362 10.668 1.00 96.44 97 PHE A C 1
ATOM 798 O O . PHE A 1 97 ? -3.994 -5.315 10.628 1.00 96.44 97 PHE A O 1
ATOM 805 N N . VAL A 1 98 ? -5.931 -4.743 11.617 1.00 96.12 98 VAL A N 1
ATOM 806 C CA . VAL A 1 98 ? -5.324 -3.938 12.690 1.00 96.12 98 VAL A CA 1
ATOM 807 C C . VAL A 1 98 ? -4.389 -4.793 13.540 1.00 96.12 98 VAL A C 1
ATOM 809 O O . VAL A 1 98 ? -3.296 -4.355 13.891 1.00 96.12 98 VAL A O 1
ATOM 812 N N . ASP A 1 99 ? -4.776 -6.032 13.822 1.00 94.00 99 ASP A N 1
ATOM 813 C CA . ASP A 1 99 ? -3.945 -6.966 14.568 1.00 94.00 99 ASP A CA 1
ATOM 814 C C . ASP A 1 99 ? -2.697 -7.377 13.771 1.00 94.00 99 ASP A C 1
ATOM 816 O O . ASP A 1 99 ? -1.572 -7.323 14.268 1.00 94.00 99 ASP A O 1
ATOM 820 N N . ALA A 1 100 ? -2.854 -7.665 12.475 1.00 93.81 100 ALA A N 1
ATOM 821 C CA . ALA A 1 100 ? -1.722 -7.908 11.586 1.00 93.81 100 ALA A CA 1
ATOM 822 C C . ALA A 1 100 ? -0.800 -6.691 11.414 1.00 93.81 100 ALA A C 1
ATOM 824 O O . ALA A 1 100 ? 0.388 -6.873 11.146 1.00 93.81 100 ALA A O 1
ATOM 825 N N . ALA A 1 101 ? -1.308 -5.468 11.569 1.00 92.44 101 ALA A N 1
ATOM 826 C CA . ALA A 1 101 ? -0.532 -4.234 11.479 1.00 92.44 101 ALA A CA 1
ATOM 827 C C . ALA A 1 101 ? 0.397 -3.999 12.685 1.00 92.44 101 ALA A C 1
ATOM 829 O O . ALA A 1 101 ? 1.356 -3.238 12.563 1.00 92.44 101 ALA A O 1
ATOM 830 N N . LYS A 1 102 ? 0.138 -4.648 13.831 1.00 89.81 102 LYS A N 1
ATOM 831 C CA . LYS A 1 102 ? 0.977 -4.564 15.042 1.00 89.81 102 LYS A CA 1
ATOM 832 C C . LYS A 1 102 ? 2.193 -5.498 15.007 1.00 89.81 102 LYS A C 1
ATOM 834 O O . LYS A 1 102 ? 3.136 -5.297 15.766 1.00 89.81 102 LYS A O 1
ATOM 839 N N . LEU A 1 103 ? 2.161 -6.530 14.164 1.00 81.38 103 LEU A N 1
ATOM 840 C CA . LEU A 1 103 ? 3.122 -7.637 14.176 1.00 81.38 103 LEU A CA 1
ATOM 841 C C . LEU A 1 103 ? 4.296 -7.431 13.213 1.00 81.38 103 LEU A C 1
ATOM 843 O O . LEU A 1 103 ? 4.248 -6.603 12.309 1.00 81.38 103 LEU A O 1
ATOM 847 N N . SER A 1 104 ? 5.343 -8.240 13.388 1.00 81.81 104 SER A N 1
ATOM 848 C CA . SER A 1 104 ? 6.567 -8.213 12.578 1.00 81.81 104 SER A CA 1
ATOM 849 C C . SER A 1 104 ? 6.333 -8.506 11.084 1.00 81.81 104 SER A C 1
ATOM 851 O O . SER A 1 104 ? 5.359 -9.142 10.671 1.00 81.81 104 SER A O 1
ATOM 853 N N . THR A 1 105 ? 7.279 -8.066 10.252 1.00 85.44 105 THR A N 1
ATOM 854 C CA . THR A 1 105 ? 7.353 -8.359 8.814 1.00 85.44 105 THR A CA 1
ATOM 855 C C . THR A 1 105 ? 7.728 -9.811 8.505 1.00 85.44 105 THR A C 1
ATOM 857 O O . THR A 1 105 ? 7.588 -10.224 7.359 1.00 85.44 105 THR A O 1
ATOM 860 N N . ALA A 1 106 ? 8.171 -10.603 9.486 1.00 86.44 106 ALA A N 1
ATOM 861 C CA . ALA A 1 106 ? 8.627 -11.976 9.256 1.00 86.44 106 ALA A CA 1
ATOM 862 C C . ALA A 1 106 ? 7.485 -12.977 8.984 1.00 86.44 106 ALA A C 1
ATOM 864 O O . ALA A 1 106 ? 7.665 -13.904 8.194 1.00 86.44 106 ALA A O 1
ATOM 865 N N . ASP A 1 107 ? 6.297 -12.771 9.560 1.00 91.38 107 ASP A N 1
ATOM 866 C CA . ASP A 1 107 ? 5.160 -13.695 9.437 1.00 91.38 107 ASP A CA 1
ATOM 867 C C . ASP A 1 107 ? 4.559 -13.663 8.009 1.00 91.38 107 ASP A C 1
ATOM 869 O O . ASP A 1 107 ? 4.034 -12.625 7.585 1.00 91.38 107 ASP A O 1
ATOM 873 N N . PRO A 1 108 ? 4.633 -14.762 7.227 1.00 90.38 108 PRO A N 1
ATOM 874 C CA . PRO A 1 108 ? 4.090 -14.808 5.867 1.00 90.38 108 PRO A CA 1
ATOM 875 C C . PRO A 1 108 ? 2.563 -14.666 5.800 1.00 90.38 108 PRO A C 1
ATOM 877 O O . PRO A 1 108 ? 2.050 -14.016 4.889 1.00 90.38 108 PRO A O 1
ATOM 880 N N . GLY A 1 109 ? 1.830 -15.237 6.761 1.00 92.88 109 GLY A N 1
ATOM 881 C CA . GLY A 1 109 ? 0.368 -15.190 6.798 1.00 92.88 109 GLY A CA 1
ATOM 882 C C . GLY A 1 109 ? -0.137 -13.775 7.056 1.00 92.88 109 GLY A C 1
ATOM 883 O O . GLY A 1 109 ? -1.015 -13.280 6.349 1.00 92.88 109 GLY A O 1
ATOM 884 N N . LYS A 1 110 ? 0.486 -13.068 8.004 1.00 93.75 110 LYS A N 1
ATOM 885 C CA . LYS A 1 110 ? 0.169 -11.661 8.293 1.00 93.75 110 LYS A CA 1
ATOM 886 C C . LYS A 1 110 ? 0.581 -10.738 7.144 1.00 93.75 110 LYS A C 1
ATOM 888 O O . LYS A 1 110 ? -0.145 -9.792 6.848 1.00 93.75 110 LYS A O 1
ATOM 893 N N . ARG A 1 111 ? 1.700 -11.017 6.458 1.00 93.62 111 ARG A N 1
ATOM 894 C CA . ARG A 1 111 ? 2.099 -10.289 5.238 1.00 93.62 111 ARG A CA 1
ATOM 895 C C . ARG A 1 111 ? 1.051 -10.411 4.138 1.00 93.62 111 ARG A C 1
ATOM 897 O O . ARG A 1 111 ? 0.638 -9.383 3.607 1.00 93.62 111 ARG A O 1
ATOM 904 N N . LYS A 1 112 ? 0.612 -11.639 3.844 1.00 94.50 112 LYS A N 1
ATOM 905 C CA . LYS A 1 112 ? -0.429 -11.899 2.845 1.00 94.50 112 LYS A CA 1
ATOM 906 C C . LYS A 1 112 ? -1.735 -11.197 3.218 1.00 94.50 112 LYS A C 1
ATOM 908 O O . LYS A 1 112 ? -2.271 -10.456 2.410 1.00 94.50 112 LYS A O 1
ATOM 913 N N . LEU A 1 113 ? -2.173 -11.328 4.473 1.00 96.25 113 LEU A N 1
ATOM 914 C CA . LEU A 1 113 ? -3.379 -10.658 4.966 1.00 96.25 113 LEU A CA 1
ATOM 915 C C . LEU A 1 113 ? -3.315 -9.143 4.755 1.00 96.25 113 LEU A C 1
ATOM 917 O O . LEU A 1 113 ? -4.258 -8.567 4.226 1.00 96.25 113 LEU A O 1
ATOM 921 N N . ARG A 1 114 ? -2.214 -8.483 5.143 1.00 96.62 114 ARG A N 1
ATOM 922 C CA . ARG A 1 114 ? -2.065 -7.033 4.935 1.00 96.62 114 ARG A CA 1
ATOM 923 C C . ARG A 1 114 ? -2.054 -6.662 3.452 1.00 96.62 114 ARG A C 1
ATOM 925 O O . ARG A 1 114 ? -2.624 -5.636 3.105 1.00 96.62 114 ARG A O 1
ATOM 932 N N . HIS A 1 115 ? -1.407 -7.464 2.607 1.00 97.12 115 HIS A N 1
ATOM 933 C CA . HIS A 1 115 ? -1.359 -7.235 1.165 1.00 97.12 115 HIS A CA 1
ATOM 934 C C . HIS A 1 115 ? -2.757 -7.294 0.541 1.00 97.12 115 HIS A C 1
ATOM 936 O O . HIS A 1 115 ? -3.208 -6.296 -0.016 1.00 97.12 115 HIS A O 1
ATOM 942 N N . ASP A 1 116 ? -3.454 -8.419 0.714 1.00 96.31 116 ASP A N 1
ATOM 943 C CA . ASP A 1 116 ? -4.794 -8.651 0.163 1.00 96.31 116 ASP A CA 1
ATOM 944 C C . ASP A 1 116 ? -5.769 -7.583 0.683 1.00 96.31 116 ASP A C 1
ATOM 946 O O . ASP A 1 116 ? -6.506 -6.959 -0.076 1.00 96.31 116 ASP A O 1
ATOM 950 N N . PHE A 1 117 ? -5.686 -7.267 1.980 1.00 97.69 117 PHE A N 1
ATOM 951 C CA . PHE A 1 117 ? -6.514 -6.234 2.587 1.00 97.69 117 PHE A CA 1
ATOM 952 C C . PHE A 1 117 ? -6.300 -4.853 1.951 1.00 97.69 117 PHE A C 1
ATOM 954 O O . PHE A 1 117 ? -7.275 -4.162 1.644 1.00 97.69 117 PHE A O 1
ATOM 961 N N . LEU A 1 118 ? -5.043 -4.429 1.767 1.00 98.19 118 LEU A N 1
ATOM 962 C CA . LEU A 1 118 ? -4.733 -3.151 1.121 1.00 98.19 118 LEU A CA 1
ATOM 963 C C . LEU A 1 118 ? -5.165 -3.155 -0.345 1.00 98.19 118 LEU A C 1
ATOM 965 O O . LEU A 1 118 ? -5.671 -2.139 -0.821 1.00 98.19 118 LEU A O 1
ATOM 969 N N . TRP A 1 119 ? -5.020 -4.278 -1.047 1.00 98.12 119 TRP A N 1
ATOM 970 C CA . TRP A 1 119 ? -5.496 -4.393 -2.418 1.00 98.12 119 TRP A CA 1
ATOM 971 C C . TRP A 1 119 ? -7.005 -4.125 -2.505 1.00 98.12 119 TRP A C 1
ATOM 973 O O . TRP A 1 119 ? -7.439 -3.202 -3.197 1.00 98.12 119 TRP A O 1
ATOM 983 N N . ASP A 1 120 ? -7.793 -4.866 -1.728 1.00 97.19 120 ASP A N 1
ATOM 984 C CA . ASP A 1 120 ? -9.257 -4.860 -1.799 1.00 97.19 120 ASP A CA 1
ATOM 985 C C . ASP A 1 120 ? -9.900 -3.581 -1.245 1.00 97.19 120 ASP A C 1
ATOM 987 O O . ASP A 1 120 ? -11.007 -3.206 -1.635 1.00 97.19 120 ASP A O 1
ATOM 991 N N . ASN A 1 121 ? -9.232 -2.903 -0.307 1.00 97.06 121 ASN A N 1
ATOM 992 C CA . ASN A 1 121 ? -9.804 -1.738 0.372 1.00 97.06 121 ASN A CA 1
ATOM 993 C C . ASN A 1 121 ? -9.221 -0.406 -0.102 1.00 97.06 121 ASN A C 1
ATOM 995 O O . ASN A 1 121 ? -9.877 0.617 0.078 1.00 97.06 121 ASN A O 1
ATOM 999 N N . VAL A 1 122 ? -8.032 -0.408 -0.712 1.00 97.88 122 VAL A N 1
ATOM 1000 C CA . VAL A 1 122 ? -7.342 0.814 -1.152 1.00 97.88 122 VAL A CA 1
ATOM 1001 C C . VAL A 1 122 ? -7.154 0.815 -2.666 1.00 97.88 122 VAL A C 1
ATOM 1003 O O . VAL A 1 122 ? -7.665 1.705 -3.342 1.00 97.88 122 VAL A O 1
ATOM 1006 N N . LEU A 1 123 ? -6.454 -0.178 -3.224 1.00 97.62 123 LEU A N 1
ATOM 1007 C CA . LEU A 1 123 ? -6.093 -0.173 -4.650 1.00 97.62 123 LEU A CA 1
ATOM 1008 C C . LEU A 1 123 ? -7.302 -0.427 -5.553 1.00 97.62 123 LEU A C 1
ATOM 1010 O O . LEU A 1 123 ? -7.367 0.123 -6.646 1.00 97.62 123 LEU A O 1
ATOM 1014 N N . SER A 1 124 ? -8.302 -1.180 -5.092 1.00 95.88 124 SER A N 1
ATOM 1015 C CA . SER A 1 124 ? -9.531 -1.432 -5.855 1.00 95.88 124 SER A CA 1
ATOM 1016 C C . SER A 1 124 ? -10.395 -0.177 -6.084 1.00 95.88 124 SER A C 1
ATOM 1018 O O . SER A 1 124 ? -11.457 -0.276 -6.700 1.00 95.88 124 SER A O 1
ATOM 1020 N N . LYS A 1 125 ? -10.024 0.978 -5.512 1.00 96.19 125 LYS A N 1
ATOM 1021 C CA . LYS A 1 125 ? -10.779 2.238 -5.611 1.00 96.19 125 LYS A CA 1
ATOM 1022 C C . LYS A 1 125 ? -10.360 3.109 -6.798 1.00 96.19 125 LYS A C 1
ATOM 1024 O O . LYS A 1 125 ? -10.947 4.177 -6.977 1.00 96.19 125 LYS A O 1
ATOM 1029 N N . ILE A 1 126 ? -9.356 2.695 -7.579 1.00 94.31 126 ILE A N 1
ATOM 1030 C CA . ILE A 1 126 ? -8.765 3.489 -8.671 1.00 94.31 126 ILE A CA 1
ATOM 1031 C C . ILE A 1 126 ? -8.800 2.813 -10.037 1.00 94.31 126 ILE A C 1
ATOM 1033 O O . ILE A 1 126 ? -8.776 1.572 -10.112 1.00 94.31 126 ILE A O 1
#